Protein AF-A0A959US91-F1 (afdb_monomer_lite)

Secondary structure (DSSP, 8-state):
--S-TT--------GGG-GGGGS-S-B-TTT--B--S-------PPSSGGGPPTT-------

Foldseek 3Di:
DPADPPADDDDDPDQLVVVCVQFDCDADPPPRHGDPRDGDDDDDDDDPPVPDGRPDDDDDDD

Sequence (62 aa):
DEVRPGILSSTFHFPEIMLNVITSDVHDSEALCPEYKVVSCRIRKARKGHLRKAGEVVEKEM

pLDDT: mean 85.68, std 12.18, range [48.28, 96.38]

Structure (mmCIF, N/CA/C/O backbone):
data_AF-A0A959US91-F1
#
_entry.id   AF-A0A959US91-F1
#
loop_
_atom_site.group_PDB
_atom_site.id
_atom_site.type_symbol
_atom_site.label_atom_id
_atom_site.label_alt_id
_atom_site.label_comp_id
_atom_site.label_asym_id
_atom_site.label_entity_id
_atom_site.label_seq_id
_atom_site.pdbx_PDB_ins_code
_atom_site.Cartn_x
_atom_site.Cartn_y
_atom_site.Cartn_z
_atom_site.occupancy
_atom_site.B_iso_or_equiv
_atom_site.auth_seq_id
_atom_site.auth_comp_id
_atom_site.auth_asym_id
_atom_site.auth_atom_id
_atom_site.pdbx_PDB_model_num
ATOM 1 N N . ASP A 1 1 ? -22.999 -0.672 -6.068 1.00 57.78 1 ASP A N 1
ATOM 2 C CA . ASP A 1 1 ? -21.846 -1.578 -5.906 1.00 57.78 1 ASP A CA 1
ATOM 3 C C . ASP A 1 1 ? -20.801 -1.298 -6.966 1.00 57.78 1 ASP A C 1
ATOM 5 O O . ASP A 1 1 ? -20.952 -1.705 -8.108 1.00 57.78 1 ASP A O 1
ATOM 9 N N . GLU A 1 2 ? -19.788 -0.512 -6.608 1.00 83.94 2 GLU A N 1
ATOM 10 C CA . GLU A 1 2 ? -18.829 0.070 -7.562 1.00 83.94 2 GLU A CA 1
ATOM 11 C C . GLU A 1 2 ? -17.582 -0.800 -7.797 1.00 83.94 2 GLU A C 1
ATOM 13 O O . GLU A 1 2 ? -16.786 -0.517 -8.689 1.00 83.94 2 GLU A O 1
ATOM 18 N N . VAL A 1 3 ? -17.403 -1.882 -7.030 1.00 91.31 3 VAL A N 1
ATOM 19 C CA . VAL A 1 3 ? -16.205 -2.731 -7.087 1.00 91.31 3 VAL A CA 1
ATOM 20 C C . VAL A 1 3 ? -16.594 -4.181 -7.372 1.00 91.31 3 VAL A C 1
ATOM 22 O O . VAL A 1 3 ? -17.484 -4.736 -6.729 1.00 91.31 3 VAL A O 1
ATOM 25 N N . ARG A 1 4 ? -15.930 -4.800 -8.357 1.00 93.69 4 ARG A N 1
ATOM 26 C CA . ARG A 1 4 ? -16.192 -6.193 -8.756 1.00 93.69 4 ARG A CA 1
ATOM 27 C C . ARG A 1 4 ? -15.733 -7.181 -7.670 1.00 93.69 4 ARG A C 1
ATOM 29 O O . ARG A 1 4 ? -14.762 -6.889 -6.969 1.00 93.69 4 ARG A O 1
ATOM 36 N N . PRO A 1 5 ? -16.353 -8.373 -7.564 1.00 93.31 5 PRO A N 1
ATOM 37 C CA . PRO A 1 5 ? -15.884 -9.425 -6.663 1.00 93.31 5 PRO A CA 1
ATOM 38 C C . PRO A 1 5 ? -14.394 -9.732 -6.863 1.00 93.31 5 PRO A C 1
ATOM 40 O O . PRO A 1 5 ? -13.928 -9.850 -7.994 1.00 93.31 5 PRO A O 1
ATOM 43 N N . GLY A 1 6 ? -13.650 -9.848 -5.760 1.00 91.56 6 GLY A N 1
ATOM 44 C CA . GLY A 1 6 ? -12.200 -10.077 -5.776 1.00 91.56 6 GLY A CA 1
ATOM 45 C C . GLY A 1 6 ? -11.343 -8.820 -5.966 1.00 91.56 6 GLY A C 1
ATOM 46 O O . GLY A 1 6 ? -10.123 -8.920 -5.899 1.00 91.56 6 GLY A O 1
ATOM 47 N N . ILE A 1 7 ? -11.951 -7.645 -6.160 1.00 93.50 7 ILE A N 1
ATOM 48 C CA . ILE A 1 7 ? -11.250 -6.359 -6.236 1.00 93.50 7 ILE A CA 1
ATOM 49 C C . ILE A 1 7 ? -11.512 -5.573 -4.950 1.00 93.50 7 ILE A C 1
ATOM 51 O O . ILE A 1 7 ? -12.614 -5.597 -4.402 1.00 93.50 7 ILE A O 1
ATOM 55 N N . LEU A 1 8 ? -10.492 -4.864 -4.471 1.00 92.81 8 LEU A N 1
ATOM 56 C CA . LEU A 1 8 ? -10.593 -3.949 -3.341 1.00 92.81 8 LEU A CA 1
ATOM 57 C C . LEU A 1 8 ? -10.258 -2.533 -3.796 1.00 92.81 8 LEU A C 1
ATOM 59 O O . LEU A 1 8 ? -9.324 -2.328 -4.567 1.00 92.81 8 LEU A O 1
ATOM 63 N N . SER A 1 9 ? -10.999 -1.562 -3.271 1.00 93.75 9 SER A N 1
ATOM 64 C CA . SER A 1 9 ? -10.641 -0.148 -3.336 1.00 93.75 9 SER A CA 1
ATOM 65 C C . SER A 1 9 ? -10.239 0.307 -1.936 1.00 93.75 9 SER A C 1
ATOM 67 O O . SER A 1 9 ? -10.921 -0.013 -0.960 1.00 93.75 9 SER A O 1
ATOM 69 N N . SER A 1 10 ? -9.113 1.005 -1.819 1.00 92.31 10 SER A N 1
ATOM 70 C CA . SER A 1 10 ? -8.618 1.524 -0.545 1.00 92.31 10 SER A CA 1
ATOM 71 C C . SER A 1 10 ? -7.918 2.867 -0.729 1.00 92.31 10 SER A C 1
ATOM 73 O O . SER A 1 10 ? -7.642 3.280 -1.854 1.00 92.31 10 SER A O 1
ATOM 75 N N . THR A 1 11 ? -7.649 3.557 0.379 1.00 94.19 11 THR A N 1
ATOM 76 C CA . THR A 1 11 ? -7.005 4.873 0.384 1.00 94.19 11 THR A CA 1
ATOM 77 C C . THR A 1 11 ? -5.888 4.958 1.417 1.00 94.19 11 THR A C 1
ATOM 79 O O . THR A 1 11 ? -5.962 4.349 2.482 1.00 94.19 11 THR A O 1
ATOM 82 N N . PHE A 1 12 ? -4.871 5.758 1.108 1.00 93.88 12 PHE A N 1
ATOM 83 C CA . PHE A 1 12 ? -3.693 5.994 1.939 1.00 93.88 12 PHE A CA 1
ATOM 84 C C . PHE A 1 12 ? -3.708 7.369 2.630 1.00 93.88 12 PHE A C 1
ATOM 86 O O . PHE A 1 12 ? -2.690 7.795 3.163 1.00 93.88 12 PHE A O 1
ATOM 93 N N . HIS A 1 13 ? -4.850 8.068 2.662 1.00 94.00 13 HIS A N 1
ATOM 94 C CA . HIS A 1 13 ? -4.966 9.373 3.335 1.00 94.00 13 HIS A CA 1
ATOM 95 C C . HIS A 1 13 ? -4.687 9.330 4.853 1.00 94.00 13 HIS A C 1
ATOM 97 O O . HIS A 1 13 ? -4.478 10.379 5.456 1.00 94.00 13 HIS A O 1
ATOM 103 N N . PHE A 1 14 ? -4.697 8.141 5.462 1.00 90.31 14 PHE A N 1
ATOM 104 C CA . PHE A 1 14 ? -4.544 7.918 6.901 1.00 90.31 14 PHE A CA 1
ATOM 105 C C . PHE A 1 14 ? -3.143 7.362 7.214 1.00 90.31 14 PHE A C 1
ATOM 107 O O . PHE A 1 14 ? -2.931 6.146 7.096 1.00 90.31 14 PHE A O 1
ATOM 114 N N . PRO A 1 15 ? -2.164 8.212 7.581 1.00 88.50 15 PRO A N 1
ATOM 115 C CA . PRO A 1 15 ? -0.786 7.778 7.820 1.00 88.50 15 PRO A CA 1
ATOM 116 C C . PRO A 1 15 ? -0.665 6.753 8.958 1.00 88.50 15 PRO A C 1
ATOM 118 O O . PRO A 1 15 ? 0.217 5.901 8.923 1.00 88.50 15 PRO A O 1
ATOM 121 N N . GLU A 1 16 ? -1.580 6.765 9.927 1.00 84.94 16 GLU A N 1
ATOM 122 C CA . GLU A 1 16 ? -1.631 5.825 11.048 1.00 84.94 16 GLU A CA 1
ATOM 123 C C . GLU A 1 16 ? -1.873 4.364 10.633 1.00 84.94 16 GLU A C 1
ATOM 125 O O . GLU A 1 16 ? -1.515 3.452 11.381 1.00 84.94 16 GLU A O 1
ATOM 130 N N . ILE A 1 17 ? -2.452 4.136 9.447 1.00 84.25 17 ILE A N 1
ATOM 131 C CA . ILE A 1 17 ? -2.746 2.799 8.904 1.00 84.25 17 ILE A CA 1
ATOM 132 C C . ILE A 1 17 ? -1.543 2.226 8.140 1.00 84.25 17 ILE A C 1
ATOM 134 O O . ILE A 1 17 ? -1.415 1.008 8.041 1.00 84.25 17 ILE A O 1
ATOM 138 N N . MET A 1 18 ? -0.658 3.084 7.615 1.00 88.12 18 MET A N 1
ATOM 139 C CA . MET A 1 18 ? 0.503 2.702 6.795 1.00 88.12 18 MET A CA 1
ATOM 140 C C . MET A 1 18 ? 0.157 1.718 5.667 1.00 88.12 18 MET A C 1
ATOM 142 O O . MET A 1 18 ? 0.810 0.690 5.490 1.00 88.12 18 MET A O 1
ATOM 146 N N . LEU A 1 19 ? -0.884 2.027 4.888 1.00 90.44 19 LEU A N 1
ATOM 147 C CA . LEU A 1 19 ? -1.394 1.120 3.857 1.00 90.44 19 LEU A CA 1
ATOM 148 C C . LEU A 1 19 ? -0.313 0.672 2.864 1.00 90.44 19 LEU A C 1
ATOM 150 O O . LEU A 1 19 ? -0.280 -0.492 2.490 1.00 90.44 19 LEU A O 1
ATOM 154 N N . ASN A 1 20 ? 0.610 1.550 2.483 1.00 92.12 20 ASN A N 1
ATOM 155 C CA . ASN A 1 20 ? 1.643 1.217 1.499 1.00 92.12 20 ASN A CA 1
ATOM 156 C C . ASN A 1 20 ? 2.638 0.139 1.979 1.00 92.12 20 ASN A C 1
ATOM 158 O O . ASN A 1 20 ? 3.431 -0.336 1.185 1.00 92.12 20 ASN A O 1
ATOM 162 N N . VAL A 1 21 ? 2.592 -0.313 3.237 1.00 91.75 21 VAL A N 1
ATOM 163 C CA . VAL A 1 21 ? 3.402 -1.462 3.684 1.00 91.75 21 VAL A CA 1
ATOM 164 C C . VAL A 1 21 ? 2.977 -2.768 3.001 1.00 91.75 21 VAL A C 1
ATOM 166 O O . VAL A 1 21 ? 3.779 -3.690 2.900 1.00 91.75 21 VAL A O 1
ATOM 169 N N . ILE A 1 22 ? 1.732 -2.875 2.520 1.00 90.75 22 ILE A N 1
ATOM 170 C CA . ILE A 1 22 ? 1.281 -4.089 1.821 1.00 90.75 22 ILE A CA 1
ATOM 171 C C . ILE A 1 22 ? 1.723 -4.148 0.354 1.00 90.75 22 ILE A C 1
ATOM 173 O O . ILE A 1 22 ? 1.556 -5.194 -0.269 1.00 90.75 22 ILE A O 1
ATOM 177 N N . THR A 1 23 ? 2.226 -3.051 -0.219 1.00 93.50 23 THR A N 1
ATOM 178 C CA . THR A 1 23 ? 2.690 -3.044 -1.613 1.00 93.50 23 THR A CA 1
ATOM 179 C C . THR A 1 23 ? 4.067 -3.692 -1.714 1.00 93.50 23 THR A C 1
ATOM 181 O O . THR A 1 23 ? 4.843 -3.659 -0.762 1.00 93.50 23 THR A O 1
ATOM 184 N N . SER A 1 24 ? 4.368 -4.291 -2.865 1.00 92.88 24 SER A N 1
ATOM 185 C CA . SER A 1 24 ? 5.678 -4.899 -3.119 1.00 92.88 24 SER A CA 1
ATOM 186 C C . SER A 1 24 ? 6.716 -3.861 -3.566 1.00 92.88 24 SER A C 1
ATOM 188 O O . SER A 1 24 ? 6.398 -2.687 -3.754 1.00 92.88 24 SER A O 1
ATOM 190 N N . ASP A 1 25 ? 7.956 -4.305 -3.750 1.00 94.38 25 ASP A N 1
ATOM 191 C CA . ASP A 1 25 ? 9.055 -3.543 -4.349 1.00 94.38 25 ASP A CA 1
ATOM 192 C C . ASP A 1 25 ? 9.041 -3.562 -5.890 1.00 94.38 25 ASP A C 1
ATOM 194 O O . ASP A 1 25 ? 9.922 -2.978 -6.528 1.00 94.38 25 ASP A O 1
ATOM 198 N N . VAL A 1 26 ? 8.035 -4.197 -6.504 1.00 95.38 26 VAL A N 1
ATOM 199 C CA . VAL A 1 26 ? 7.859 -4.238 -7.959 1.00 95.38 26 VAL A CA 1
ATOM 200 C C . VAL A 1 26 ? 7.579 -2.838 -8.502 1.00 95.38 26 VAL A C 1
ATOM 202 O O . VAL A 1 26 ? 6.756 -2.077 -7.982 1.00 95.38 26 VAL A O 1
ATOM 205 N N . HIS A 1 27 ? 8.269 -2.512 -9.588 1.00 96.31 27 HIS A N 1
ATOM 206 C CA . HIS A 1 27 ? 8.192 -1.227 -10.260 1.00 96.31 27 HIS A CA 1
ATOM 207 C C . HIS A 1 27 ? 8.382 -1.386 -11.770 1.00 96.31 27 HIS A C 1
ATOM 209 O O . HIS A 1 27 ? 8.915 -2.388 -12.247 1.00 96.31 27 HIS A O 1
ATOM 215 N N . ASP A 1 28 ? 7.933 -0.378 -12.515 1.00 96.38 28 ASP A N 1
ATOM 216 C CA . ASP A 1 28 ? 8.156 -0.262 -13.955 1.00 96.38 28 ASP A CA 1
ATOM 217 C C . ASP A 1 28 ? 9.656 -0.199 -14.294 1.00 96.38 28 ASP A C 1
ATOM 219 O O . ASP A 1 28 ? 10.424 0.484 -13.615 1.00 96.38 28 ASP A O 1
ATOM 223 N N . SER A 1 29 ? 10.078 -0.883 -15.360 1.00 95.44 29 SER A N 1
ATOM 224 C CA . SER A 1 29 ? 11.497 -1.020 -15.715 1.00 95.44 29 SER A CA 1
ATOM 225 C C . SER A 1 29 ? 12.149 0.255 -16.252 1.00 95.44 29 SER A C 1
ATOM 227 O O . SER A 1 29 ? 13.373 0.352 -16.234 1.00 95.44 29 SER A O 1
ATOM 229 N N . GLU A 1 30 ? 11.367 1.212 -16.757 1.00 96.38 30 GLU A N 1
ATOM 230 C CA . GLU A 1 30 ? 11.891 2.434 -17.374 1.00 96.38 30 GLU A CA 1
ATOM 231 C C . GLU A 1 30 ? 11.768 3.627 -16.425 1.00 96.38 30 GLU A C 1
ATOM 233 O O . GLU A 1 30 ? 12.744 4.323 -16.147 1.00 96.38 30 GLU A O 1
ATOM 238 N N . ALA A 1 31 ? 10.565 3.853 -15.899 1.00 95.88 31 ALA A N 1
ATOM 239 C CA . ALA A 1 31 ? 10.241 5.005 -15.068 1.00 95.88 31 ALA A CA 1
ATOM 240 C C . ALA A 1 31 ? 10.417 4.743 -13.564 1.00 95.88 31 ALA A C 1
ATOM 242 O O . ALA A 1 31 ? 10.220 5.662 -12.768 1.00 95.88 31 ALA A O 1
ATOM 243 N N . LEU A 1 32 ? 10.732 3.502 -13.163 1.00 94.31 32 LEU A N 1
ATOM 244 C CA . LEU A 1 32 ? 10.848 3.071 -11.762 1.00 94.31 32 LEU A CA 1
ATOM 245 C C . LEU A 1 32 ? 9.589 3.375 -10.927 1.00 94.31 32 LEU A C 1
ATOM 247 O O . LEU A 1 32 ? 9.647 3.533 -9.707 1.00 94.31 32 LEU A O 1
ATOM 251 N N . CYS A 1 33 ? 8.432 3.474 -11.586 1.00 96.31 33 CYS A N 1
ATOM 252 C CA . CYS A 1 33 ? 7.163 3.765 -10.932 1.00 96.31 33 CYS A CA 1
ATOM 253 C C . CYS A 1 33 ? 6.668 2.517 -10.182 1.00 96.31 33 CYS A C 1
ATOM 255 O O . CYS A 1 33 ? 6.498 1.475 -10.816 1.00 96.31 33 CYS A O 1
ATOM 257 N N . PRO A 1 34 ? 6.405 2.595 -8.868 1.00 95.75 34 PRO A N 1
ATOM 258 C CA . PRO A 1 34 ? 5.980 1.443 -8.073 1.00 95.75 34 PRO A CA 1
ATOM 259 C C . PRO A 1 34 ? 4.553 0.975 -8.393 1.00 95.75 34 PRO A C 1
ATOM 261 O O . PRO A 1 34 ? 3.657 1.768 -8.710 1.00 95.75 34 PRO A O 1
ATOM 264 N N . GLU A 1 35 ? 4.318 -0.326 -8.232 1.00 96.12 35 GLU A N 1
ATOM 265 C CA . GLU A 1 35 ? 3.018 -0.950 -8.467 1.00 96.12 35 GLU A CA 1
ATOM 266 C C . GLU A 1 35 ? 2.061 -0.775 -7.269 1.00 96.12 35 GLU A C 1
ATOM 268 O O . GLU A 1 35 ? 1.937 -1.626 -6.393 1.00 96.12 35 GLU A O 1
ATOM 273 N N . TYR A 1 36 ? 1.330 0.345 -7.230 1.00 94.75 36 TYR A N 1
ATOM 274 C CA . TYR A 1 36 ? 0.355 0.614 -6.154 1.00 94.75 36 TYR A CA 1
ATOM 275 C C . TYR A 1 36 ? -1.045 0.034 -6.387 1.00 94.75 36 TYR A C 1
ATOM 277 O O . TYR A 1 36 ? -1.832 -0.089 -5.449 1.00 94.75 36 TYR A O 1
ATOM 285 N N . LYS A 1 37 ? -1.413 -0.244 -7.642 1.00 94.81 37 LYS A N 1
ATOM 286 C CA . LYS A 1 37 ? -2.794 -0.615 -8.011 1.00 94.81 37 LYS A CA 1
ATOM 287 C C . LYS A 1 37 ? -3.020 -2.123 -8.097 1.00 94.81 37 LYS A C 1
ATOM 289 O O . LYS A 1 37 ? -4.169 -2.547 -8.200 1.00 94.81 37 LYS A O 1
ATOM 294 N N . VAL A 1 38 ? -1.952 -2.915 -8.058 1.00 95.19 38 VAL A N 1
ATOM 295 C CA . VAL A 1 38 ? -2.001 -4.373 -8.153 1.00 95.19 38 VAL A CA 1
ATOM 296 C C . VAL A 1 38 ? -1.201 -4.933 -6.985 1.00 95.19 38 VAL A C 1
ATOM 298 O O . VAL A 1 38 ? -0.007 -4.711 -6.867 1.00 95.19 38 VAL A O 1
ATOM 301 N N . VAL A 1 39 ? -1.892 -5.597 -6.060 1.00 94.50 39 VAL A N 1
ATOM 302 C CA . VAL A 1 39 ? -1.280 -6.184 -4.864 1.00 94.50 39 VAL A CA 1
ATOM 303 C C . VAL A 1 39 ? -2.012 -7.479 -4.536 1.00 94.50 39 VAL A C 1
ATOM 305 O O . VAL A 1 39 ? -3.231 -7.481 -4.344 1.00 94.50 39 VAL A O 1
ATOM 308 N N . SER A 1 40 ? -1.274 -8.586 -4.446 1.00 93.44 40 SER A N 1
ATOM 309 C CA . SER A 1 40 ? -1.823 -9.849 -3.946 1.00 93.44 40 SER A CA 1
ATOM 310 C C . SER A 1 40 ? -1.914 -9.799 -2.424 1.00 93.44 40 SER A C 1
ATOM 312 O O . SER A 1 40 ? -0.912 -9.602 -1.740 1.00 93.44 40 SER A O 1
ATOM 314 N N . CYS A 1 41 ? -3.116 -9.965 -1.872 1.00 90.50 41 CYS A N 1
ATOM 315 C CA . CYS A 1 41 ? -3.330 -9.905 -0.429 1.00 90.50 41 CYS A CA 1
ATOM 316 C C . CYS A 1 41 ? -4.338 -10.954 0.056 1.00 90.50 41 CYS A C 1
ATOM 318 O O . CYS A 1 41 ? -5.204 -11.424 -0.682 1.00 90.50 41 CYS A O 1
ATOM 320 N N . ARG A 1 42 ? -4.235 -11.319 1.341 1.00 91.94 42 ARG A N 1
ATOM 321 C CA . ARG A 1 42 ? -5.182 -12.212 2.023 1.00 91.94 42 ARG A CA 1
ATOM 322 C C . ARG A 1 42 ? -6.018 -11.419 3.021 1.00 91.94 42 ARG A C 1
ATOM 324 O O . ARG A 1 42 ? -5.496 -10.882 3.996 1.00 91.94 42 ARG A O 1
ATOM 331 N N . ILE A 1 43 ? -7.333 -11.418 2.828 1.00 90.19 43 ILE A N 1
ATOM 332 C CA . ILE A 1 43 ? -8.271 -10.731 3.719 1.00 90.19 43 ILE A CA 1
ATOM 333 C C . ILE A 1 43 ? -8.719 -11.678 4.832 1.00 90.19 43 ILE A C 1
ATOM 335 O O . ILE A 1 43 ? -9.043 -12.842 4.599 1.00 90.19 43 ILE A O 1
ATOM 339 N N . ARG A 1 44 ? -8.786 -11.164 6.062 1.00 90.06 44 ARG A N 1
ATOM 340 C CA . ARG A 1 44 ? -9.398 -11.852 7.204 1.00 90.06 44 ARG A CA 1
ATOM 341 C C . ARG A 1 44 ? -10.121 -10.859 8.102 1.00 90.06 44 ARG A C 1
ATOM 343 O O . ARG A 1 44 ? -9.760 -9.686 8.149 1.00 90.06 44 ARG A O 1
ATOM 350 N N . LYS A 1 45 ? -11.080 -11.339 8.896 1.00 87.44 45 LYS A N 1
ATOM 351 C CA . LYS A 1 45 ? -11.749 -10.510 9.906 1.00 87.44 45 LYS A CA 1
ATOM 352 C C . LYS A 1 45 ? -10.736 -10.025 10.951 1.00 87.44 45 LYS A C 1
ATOM 354 O O . LYS A 1 45 ? -10.087 -10.834 11.623 1.00 87.44 45 LYS A O 1
ATOM 359 N N . ALA A 1 46 ? -10.604 -8.708 11.091 1.00 82.31 46 ALA A N 1
ATOM 360 C CA . ALA A 1 46 ? -9.777 -8.102 12.127 1.00 82.31 46 ALA A CA 1
ATOM 361 C C . ALA A 1 46 ? -10.437 -8.272 13.508 1.00 82.31 46 ALA A C 1
ATOM 363 O O . ALA A 1 46 ? -11.653 -8.145 13.651 1.00 82.31 46 ALA A O 1
ATOM 364 N N . ARG A 1 47 ? -9.635 -8.554 14.542 1.00 82.31 47 ARG A N 1
ATOM 365 C CA . ARG A 1 47 ? -10.080 -8.519 15.944 1.00 82.31 47 ARG A CA 1
ATOM 366 C C . ARG A 1 47 ? -9.634 -7.192 16.546 1.00 82.31 47 ARG A C 1
ATOM 368 O O . ARG A 1 47 ? -8.462 -6.864 16.417 1.00 82.31 47 ARG A O 1
ATOM 375 N N . LYS A 1 48 ? -10.545 -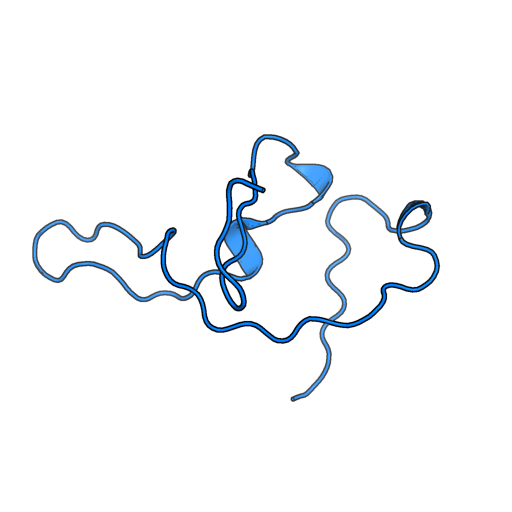6.469 17.211 1.00 79.56 48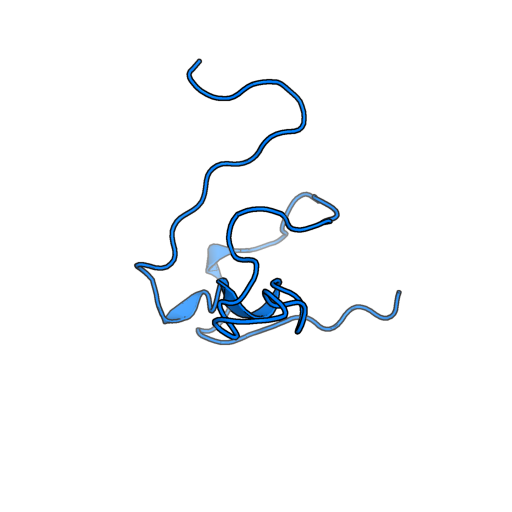 LYS A N 1
ATOM 376 C CA . LYS A 1 48 ? -10.228 -5.237 17.963 1.00 79.56 48 LYS A CA 1
ATOM 377 C C . LYS A 1 48 ? -9.468 -4.178 17.133 1.00 79.56 48 LYS A C 1
ATOM 379 O O . LYS A 1 48 ? -8.539 -3.558 17.629 1.00 79.56 48 LYS A O 1
ATOM 384 N N . GLY A 1 49 ? -9.857 -3.968 15.870 1.00 72.19 49 GLY A N 1
ATOM 385 C CA . GLY A 1 49 ? -9.154 -3.048 14.957 1.00 72.19 49 GLY A CA 1
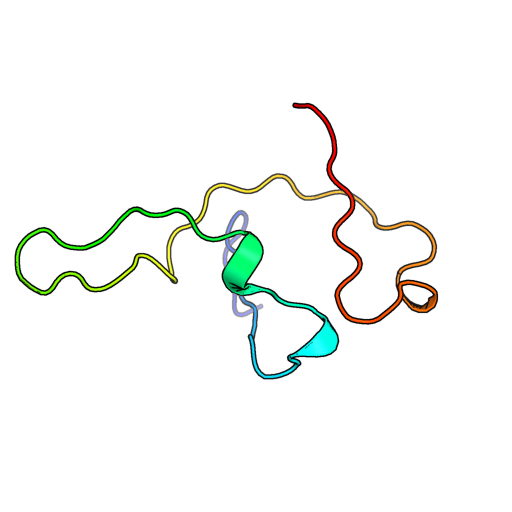ATOM 386 C C . GLY A 1 49 ? -9.028 -1.609 15.480 1.00 72.19 49 GLY A C 1
ATOM 387 O O . GLY A 1 49 ? -7.998 -0.988 15.274 1.00 72.19 49 GLY A O 1
ATOM 388 N N . HIS A 1 50 ? -10.020 -1.130 16.238 1.00 73.19 50 HIS A N 1
ATOM 389 C CA . HIS A 1 50 ? -10.025 0.195 16.874 1.00 73.19 50 HIS A CA 1
ATOM 390 C C . HIS A 1 50 ? -9.051 0.340 18.059 1.00 73.19 50 HIS A C 1
ATOM 392 O O . HIS A 1 50 ? -8.881 1.441 18.565 1.00 73.19 50 HIS A O 1
ATOM 398 N N . LEU A 1 51 ? -8.452 -0.757 18.539 1.00 72.31 51 LEU A N 1
ATOM 399 C CA . LEU A 1 51 ? -7.451 -0.739 19.614 1.00 72.31 51 LEU A CA 1
ATOM 400 C C . LEU A 1 51 ? -6.015 -0.804 19.085 1.00 72.31 51 LEU A C 1
ATOM 402 O O . LEU A 1 51 ? -5.084 -0.784 19.887 1.00 72.31 51 LEU A O 1
ATOM 406 N N . ARG A 1 52 ? -5.828 -0.925 17.765 1.00 73.19 52 ARG A N 1
ATOM 407 C CA . ARG A 1 52 ? -4.492 -0.953 17.170 1.00 73.19 52 ARG A CA 1
ATOM 408 C C . ARG A 1 52 ? -3.847 0.415 17.286 1.00 73.19 52 ARG A C 1
ATOM 410 O O . ARG A 1 52 ? -4.483 1.426 16.990 1.00 73.19 52 ARG A O 1
ATOM 417 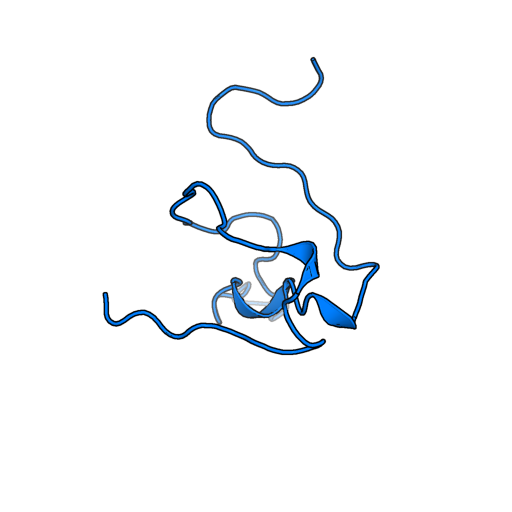N N . LYS A 1 53 ? -2.586 0.441 17.709 1.00 75.69 53 LYS A N 1
ATOM 418 C CA . LYS A 1 53 ? -1.808 1.681 17.715 1.00 75.69 53 LYS A CA 1
ATOM 419 C C . LYS A 1 53 ? -1.471 2.082 16.279 1.00 75.69 53 LYS A C 1
ATOM 421 O O . LYS A 1 53 ? -1.323 1.226 15.406 1.00 75.69 53 LYS A O 1
ATOM 426 N N . ALA A 1 54 ? -1.333 3.387 16.050 1.00 74.25 54 ALA A N 1
ATOM 427 C CA . ALA A 1 54 ? -0.822 3.909 14.789 1.00 74.25 54 ALA A CA 1
ATOM 428 C C . ALA A 1 54 ? 0.530 3.253 14.473 1.00 74.25 54 ALA A C 1
ATOM 430 O O . ALA A 1 54 ? 1.408 3.200 15.335 1.00 74.25 54 ALA A O 1
ATOM 431 N N . GLY A 1 55 ? 0.671 2.722 13.262 1.00 67.62 55 GLY A N 1
ATOM 432 C CA . GLY A 1 55 ? 1.887 2.035 12.834 1.00 67.62 55 GLY A CA 1
ATOM 433 C C . GLY A 1 55 ? 2.051 0.585 1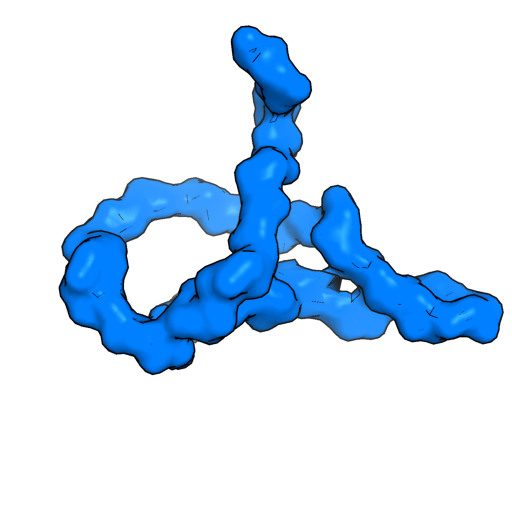3.321 1.00 67.62 55 GLY A C 1
ATOM 434 O O . GLY A 1 55 ? 3.062 -0.044 13.021 1.00 67.62 55 GLY A O 1
ATOM 435 N N . GLU A 1 56 ? 1.083 0.016 14.049 1.00 74.69 56 GLU A N 1
ATOM 436 C CA . GLU A 1 56 ? 1.144 -1.375 14.517 1.00 74.69 56 GLU A CA 1
ATOM 437 C C . GLU A 1 56 ? 0.844 -2.364 13.375 1.00 74.69 56 GLU A C 1
ATOM 439 O O . GLU A 1 56 ? -0.307 -2.733 13.102 1.00 74.69 56 GLU A O 1
ATOM 444 N N . VAL A 1 57 ? 1.902 -2.829 12.714 1.00 68.25 57 VAL A N 1
ATOM 445 C CA . VAL A 1 57 ? 1.850 -3.958 11.782 1.00 68.25 57 VAL A CA 1
ATOM 446 C C . VAL A 1 57 ? 2.028 -5.265 12.548 1.00 68.25 57 VAL A C 1
ATOM 448 O O . VAL A 1 57 ? 3.011 -5.478 13.247 1.00 68.25 57 VAL A O 1
ATOM 451 N N . VAL A 1 58 ? 1.038 -6.155 12.439 1.00 66.44 58 VAL A N 1
ATOM 452 C CA . VAL A 1 58 ? 1.176 -7.519 12.963 1.00 66.44 58 VAL A CA 1
ATOM 453 C C . VAL A 1 58 ? 1.838 -8.340 11.880 1.00 66.44 58 VAL A C 1
ATOM 455 O O . VAL A 1 58 ? 1.161 -8.768 10.941 1.00 66.44 58 VAL A O 1
ATOM 458 N N . GLU A 1 59 ? 3.136 -8.556 12.035 1.00 62.72 59 GLU A N 1
ATOM 459 C CA . GLU A 1 59 ? 3.840 -9.601 11.312 1.00 62.72 59 GLU A CA 1
ATOM 460 C C . GLU A 1 59 ? 3.167 -10.931 11.654 1.00 62.72 59 GLU A C 1
ATOM 462 O O . GLU A 1 59 ? 3.032 -11.330 12.813 1.00 62.72 59 GLU A O 1
ATOM 467 N N . LYS A 1 60 ? 2.632 -11.584 10.630 1.00 57.84 60 LYS A N 1
ATOM 468 C CA . LYS A 1 60 ? 2.284 -12.991 10.715 1.00 57.84 60 LYS A CA 1
ATOM 469 C C . LYS A 1 60 ? 3.260 -13.706 9.813 1.00 57.84 60 LYS A C 1
ATOM 471 O O . LYS A 1 60 ? 3.266 -13.427 8.617 1.00 57.84 60 LYS A O 1
ATOM 476 N N . GLU A 1 61 ? 4.039 -14.607 10.397 1.00 52.06 61 GLU A N 1
ATOM 477 C CA . GLU A 1 61 ? 4.757 -15.614 9.626 1.00 52.06 61 GLU A CA 1
ATOM 478 C 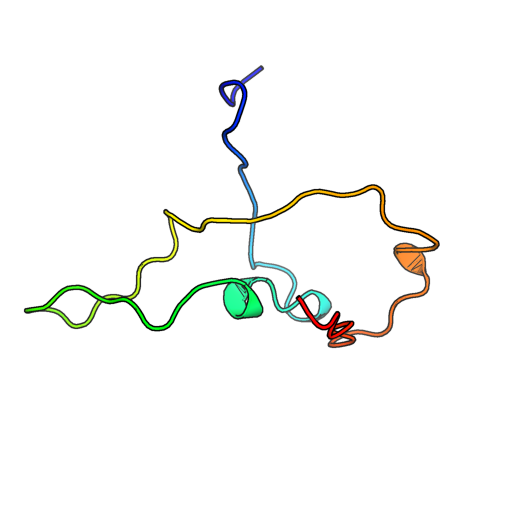C . GLU A 1 61 ? 3.763 -16.309 8.686 1.00 52.06 61 GLU A C 1
ATOM 480 O O . GLU A 1 61 ? 2.598 -16.545 9.046 1.00 52.06 61 GLU A O 1
ATOM 485 N N . MET A 1 62 ? 4.209 -16.487 7.445 1.00 48.28 62 MET A N 1
ATOM 486 C CA . MET A 1 62 ? 3.400 -16.948 6.322 1.00 48.28 62 MET A CA 1
ATOM 487 C C . MET A 1 62 ? 3.043 -18.426 6.450 1.00 48.28 62 MET A C 1
ATOM 489 O O . MET A 1 62 ? 3.922 -19.207 6.874 1.00 48.28 62 MET A O 1
#

Radius of gyration: 13.95 Å; chains: 1; bounding box: 34×26×37 Å